Protein AF-A0A1G3BZ21-F1 (afdb_monomer_lite)

Sequence (140 aa):
MQRRIFNAAAVNIAAGLDPEKCTIFVQSHVPEHTELAWIFNTITPIGHLERMTQFKDKSKQHRENINAGLFTYPVLQTADILLYKGEVVPVGEDQVQHVELSREIARKFNMRYGEIFPEPQAILSEAPRIMGLDGKTKMS

Structure (mmCIF, N/CA/C/O backbone):
data_AF-A0A1G3BZ21-F1
#
_entry.id   AF-A0A1G3BZ21-F1
#
loop_
_atom_site.group_PDB
_atom_site.id
_atom_site.type_symbol
_atom_site.label_atom_id
_atom_site.label_alt_id
_atom_site.label_comp_id
_atom_site.label_asym_id
_atom_site.label_entity_id
_atom_site.label_seq_id
_atom_site.pdbx_PDB_ins_code
_atom_site.Cartn_x
_atom_site.Cartn_y
_atom_site.Cartn_z
_atom_site.occupancy
_atom_site.B_iso_or_equiv
_atom_site.auth_seq_id
_atom_site.auth_comp_id
_atom_site.auth_asym_id
_atom_site.auth_atom_id
_atom_site.pdbx_PDB_model_num
ATOM 1 N N . MET A 1 1 ? -1.415 14.252 -15.784 1.00 74.88 1 MET A N 1
ATOM 2 C CA . MET A 1 1 ? -1.498 12.967 -15.052 1.00 74.88 1 MET A CA 1
ATOM 3 C C . MET A 1 1 ? -1.426 11.765 -15.996 1.00 74.88 1 MET A C 1
ATOM 5 O O . MET A 1 1 ? -0.500 10.981 -15.861 1.00 74.88 1 MET A O 1
ATOM 9 N N . GLN A 1 2 ? -2.306 11.668 -17.003 1.00 90.69 2 GLN A N 1
ATOM 10 C CA . GLN A 1 2 ? -2.390 10.528 -17.941 1.00 90.69 2 GLN A CA 1
ATOM 11 C C . GLN A 1 2 ? -1.053 10.119 -18.587 1.00 90.69 2 GLN A C 1
ATOM 13 O O . GLN A 1 2 ? -0.695 8.947 -18.563 1.00 90.69 2 GLN A O 1
ATOM 18 N N . ARG A 1 3 ? -0.248 11.081 -19.063 1.00 96.25 3 ARG A N 1
ATOM 19 C CA . ARG A 1 3 ? 1.081 10.787 -19.634 1.00 96.25 3 ARG A CA 1
ATOM 20 C C . ARG A 1 3 ? 2.039 10.113 -18.642 1.00 96.25 3 ARG A C 1
ATOM 22 O O . ARG A 1 3 ? 2.825 9.270 -19.047 1.00 96.25 3 ARG A O 1
ATOM 29 N N . ARG A 1 4 ? 1.981 10.461 -17.350 1.00 97.50 4 ARG A N 1
ATOM 30 C CA . ARG A 1 4 ? 2.827 9.826 -16.321 1.00 97.50 4 ARG A CA 1
ATOM 31 C C . ARG A 1 4 ? 2.393 8.386 -16.051 1.00 97.50 4 ARG A C 1
ATOM 33 O O . ARG A 1 4 ? 3.259 7.539 -15.904 1.00 97.50 4 ARG A O 1
ATOM 40 N N . ILE A 1 5 ? 1.084 8.122 -16.047 1.00 97.56 5 ILE A N 1
ATOM 41 C CA . ILE A 1 5 ? 0.524 6.768 -15.903 1.00 97.56 5 ILE A CA 1
ATOM 42 C C . ILE A 1 5 ? 0.982 5.889 -17.073 1.00 97.56 5 ILE A C 1
ATOM 44 O O . ILE A 1 5 ? 1.554 4.827 -16.854 1.00 97.56 5 ILE A O 1
ATOM 48 N N . PHE A 1 6 ? 0.812 6.375 -18.307 1.00 97.12 6 PHE A N 1
ATOM 49 C CA . PHE A 1 6 ? 1.263 5.662 -19.503 1.00 97.12 6 PHE A CA 1
ATOM 50 C C . PHE A 1 6 ? 2.773 5.387 -19.475 1.00 97.12 6 PHE A C 1
ATOM 52 O O . PHE A 1 6 ? 3.200 4.256 -19.685 1.00 97.12 6 PHE A O 1
ATOM 59 N N . ASN A 1 7 ? 3.583 6.399 -19.148 1.00 97.88 7 ASN A N 1
ATOM 60 C CA . ASN A 1 7 ? 5.033 6.237 -19.056 1.00 97.88 7 ASN A CA 1
ATOM 61 C C . ASN A 1 7 ? 5.443 5.238 -17.966 1.00 97.88 7 ASN A C 1
ATOM 63 O O . ASN A 1 7 ? 6.373 4.472 -18.185 1.00 97.88 7 ASN A O 1
ATOM 67 N N . ALA A 1 8 ? 4.770 5.229 -16.810 1.00 97.69 8 ALA A N 1
ATOM 68 C CA . ALA A 1 8 ? 5.061 4.276 -15.743 1.00 97.69 8 ALA A CA 1
ATOM 69 C C . ALA A 1 8 ? 4.821 2.834 -16.208 1.00 97.69 8 ALA A C 1
ATOM 71 O O . ALA A 1 8 ? 5.685 1.984 -16.001 1.00 97.69 8 ALA A O 1
ATOM 72 N N . ALA A 1 9 ? 3.701 2.570 -16.890 1.00 97.19 9 ALA A N 1
ATOM 73 C CA . ALA A 1 9 ? 3.434 1.257 -17.471 1.00 97.19 9 ALA A CA 1
ATOM 74 C C . ALA A 1 9 ? 4.494 0.884 -18.522 1.00 97.19 9 ALA A C 1
ATOM 76 O O . ALA A 1 9 ? 5.109 -0.175 -18.425 1.00 97.19 9 ALA A O 1
ATOM 77 N N . ALA A 1 10 ? 4.773 1.783 -19.471 1.00 97.50 10 ALA A N 1
ATOM 78 C CA . ALA A 1 10 ? 5.738 1.540 -20.541 1.00 97.50 10 ALA A CA 1
ATOM 79 C C . ALA A 1 10 ? 7.153 1.248 -20.012 1.00 97.50 10 ALA A C 1
ATOM 81 O O . ALA A 1 10 ? 7.795 0.310 -20.475 1.00 97.50 10 ALA A O 1
ATOM 82 N N . VAL A 1 11 ? 7.633 2.015 -19.026 1.00 98.19 11 VAL A N 1
ATOM 83 C CA . VAL A 1 11 ? 8.972 1.831 -18.440 1.00 98.19 11 VAL A CA 1
ATOM 84 C C . VAL A 1 11 ? 9.068 0.525 -17.656 1.00 98.19 11 VAL A C 1
ATOM 86 O O . VAL A 1 11 ? 10.067 -0.173 -17.791 1.00 98.19 11 VAL A O 1
ATOM 89 N N . ASN A 1 12 ? 8.049 0.161 -16.871 1.00 98.00 12 ASN A N 1
ATOM 90 C CA . ASN A 1 12 ? 8.076 -1.098 -16.119 1.00 98.00 12 ASN A CA 1
ATOM 91 C C . ASN A 1 12 ? 8.014 -2.327 -17.041 1.00 98.00 12 ASN A C 1
ATOM 93 O O . ASN A 1 12 ? 8.728 -3.299 -16.805 1.00 98.00 12 ASN A O 1
ATOM 97 N N . ILE A 1 13 ? 7.223 -2.267 -18.118 1.00 97.62 13 ILE A N 1
ATOM 98 C CA . ILE A 1 13 ? 7.194 -3.326 -19.138 1.00 97.62 13 ILE A CA 1
ATOM 99 C C . ILE A 1 13 ? 8.550 -3.412 -19.848 1.00 97.62 13 ILE A C 1
ATOM 101 O O . ILE A 1 13 ? 9.119 -4.492 -19.970 1.00 97.62 13 ILE A O 1
ATOM 105 N N . ALA A 1 14 ? 9.125 -2.271 -20.244 1.00 98.19 14 ALA A N 1
ATOM 106 C CA . ALA A 1 14 ? 10.451 -2.227 -20.860 1.00 98.19 14 ALA A CA 1
ATOM 107 C C . ALA A 1 14 ? 11.567 -2.741 -19.927 1.00 98.19 14 ALA A C 1
ATOM 109 O O . ALA A 1 14 ? 12.547 -3.305 -20.407 1.00 98.19 14 ALA A O 1
ATOM 110 N N . ALA A 1 15 ? 11.417 -2.574 -18.609 1.00 97.81 15 ALA A N 1
ATOM 111 C CA . ALA A 1 15 ? 12.332 -3.105 -17.598 1.00 97.81 15 ALA A CA 1
ATOM 112 C C . ALA A 1 15 ? 12.169 -4.618 -17.348 1.00 97.81 15 ALA A C 1
ATOM 114 O O . ALA A 1 15 ? 12.984 -5.198 -16.633 1.00 97.81 15 ALA A O 1
ATOM 115 N N . GLY A 1 16 ? 11.152 -5.259 -17.939 1.00 97.62 16 GLY A N 1
ATOM 116 C CA . GLY A 1 16 ? 10.984 -6.712 -17.936 1.00 97.62 16 GLY A CA 1
ATOM 117 C C . GLY A 1 16 ? 9.711 -7.237 -17.273 1.00 97.62 16 GLY A C 1
ATOM 118 O O . GLY A 1 16 ? 9.572 -8.456 -17.170 1.00 97.62 16 GLY A O 1
ATOM 119 N N . LEU A 1 17 ? 8.779 -6.381 -16.829 1.00 97.56 17 LEU A N 1
ATOM 120 C CA . LEU A 1 17 ? 7.461 -6.874 -16.418 1.00 97.56 17 LEU A CA 1
ATOM 121 C C . LEU A 1 17 ? 6.680 -7.365 -17.642 1.00 97.56 17 LEU A C 1
ATOM 123 O O . LEU A 1 17 ? 6.394 -6.598 -18.559 1.00 97.56 17 LEU A O 1
ATOM 127 N N . ASP A 1 18 ? 6.325 -8.644 -17.626 1.00 97.75 18 ASP A N 1
ATOM 128 C CA . ASP A 1 18 ? 5.575 -9.319 -18.681 1.00 97.75 18 ASP A CA 1
ATOM 129 C C . ASP A 1 18 ? 4.078 -9.368 -18.309 1.00 97.75 18 ASP A C 1
ATOM 131 O O . ASP A 1 18 ? 3.729 -10.084 -17.364 1.00 97.75 18 ASP A O 1
ATOM 135 N N . PRO A 1 19 ? 3.187 -8.638 -19.015 1.00 96.31 19 PRO A N 1
ATOM 136 C CA . PRO A 1 19 ? 1.750 -8.623 -18.723 1.00 96.31 19 PRO A CA 1
ATOM 137 C C . PRO A 1 19 ? 1.059 -9.988 -18.853 1.00 96.31 19 PRO A C 1
ATOM 139 O O . PRO A 1 19 ? -0.024 -10.171 -18.306 1.00 96.31 19 PRO A O 1
ATOM 142 N N . GLU A 1 20 ? 1.678 -10.955 -19.538 1.00 97.38 20 GLU A N 1
ATOM 143 C CA . GLU A 1 20 ? 1.169 -12.330 -19.618 1.00 97.38 20 GLU A CA 1
ATOM 144 C C . GLU A 1 20 ? 1.516 -13.152 -18.362 1.00 97.38 20 GLU A C 1
ATOM 146 O O . GLU A 1 20 ? 0.963 -14.229 -18.138 1.00 97.38 20 GLU A O 1
ATOM 151 N N . LYS A 1 21 ? 2.433 -12.658 -17.518 1.00 97.69 21 LYS A N 1
ATOM 152 C CA . LYS A 1 21 ? 2.872 -13.309 -16.270 1.00 97.69 21 LYS A CA 1
ATOM 153 C C . LYS A 1 21 ? 2.458 -12.555 -15.016 1.00 97.69 21 LYS A C 1
ATOM 155 O O . LYS A 1 21 ? 2.412 -13.153 -13.943 1.00 97.69 21 LYS A O 1
ATOM 160 N N . CYS A 1 22 ? 2.198 -11.254 -15.117 1.00 97.06 22 CYS A N 1
ATOM 161 C CA . CYS A 1 22 ? 1.759 -10.436 -13.996 1.00 97.06 22 CYS A CA 1
ATOM 162 C C . CYS A 1 22 ? 0.618 -9.496 -14.384 1.00 97.06 22 CYS A C 1
ATOM 164 O O . CYS A 1 22 ? 0.460 -9.094 -15.531 1.00 97.06 22 CYS A O 1
ATOM 166 N N . THR A 1 23 ? -0.179 -9.106 -13.392 1.00 97.44 23 THR A N 1
ATOM 167 C CA . THR A 1 23 ? -1.260 -8.142 -13.590 1.00 97.44 23 THR A CA 1
ATOM 168 C C . THR A 1 23 ? -0.752 -6.730 -13.328 1.00 97.44 23 THR A C 1
ATOM 170 O O . THR A 1 23 ? -0.412 -6.382 -12.199 1.00 97.44 23 THR A O 1
ATOM 173 N N . ILE A 1 24 ? -0.737 -5.899 -14.369 1.00 97.00 24 ILE A N 1
ATOM 174 C CA . ILE A 1 24 ? -0.431 -4.469 -14.276 1.00 97.00 24 ILE A CA 1
ATOM 175 C C . ILE A 1 24 ? -1.719 -3.699 -14.548 1.00 97.00 24 ILE A C 1
ATOM 177 O O . ILE A 1 24 ? -2.331 -3.856 -15.602 1.00 97.00 24 ILE A O 1
ATOM 181 N N . PHE A 1 25 ? -2.135 -2.849 -13.613 1.00 97.69 25 PHE A N 1
ATOM 182 C CA . PHE A 1 25 ? -3.365 -2.071 -13.745 1.00 97.69 25 PHE A CA 1
ATOM 183 C C . PHE A 1 25 ? -3.218 -0.675 -13.131 1.00 97.69 25 PHE A C 1
ATOM 185 O O . PHE A 1 25 ? -2.268 -0.380 -12.405 1.00 97.69 25 PHE A O 1
ATOM 192 N N . VAL A 1 26 ? -4.165 0.207 -13.451 1.00 98.00 26 VAL A N 1
ATOM 193 C CA . VAL A 1 26 ? -4.240 1.563 -12.895 1.00 98.00 26 VAL A CA 1
ATOM 194 C C . VAL A 1 26 ? -5.214 1.546 -11.724 1.00 98.00 26 VAL A C 1
ATOM 196 O O . VAL A 1 26 ? -6.376 1.199 -11.912 1.00 98.00 26 VAL A O 1
ATOM 199 N N . GLN A 1 27 ? -4.758 1.963 -10.541 1.00 98.44 27 GLN A N 1
ATOM 200 C CA . GLN A 1 27 ? -5.546 1.958 -9.299 1.00 98.44 27 GLN A CA 1
ATOM 201 C C . GLN A 1 27 ? -6.946 2.566 -9.481 1.00 98.44 27 GLN A C 1
ATOM 203 O O . GLN A 1 27 ? -7.951 1.941 -9.173 1.00 98.44 27 GLN A O 1
ATOM 208 N N . SER A 1 28 ? -7.029 3.760 -10.076 1.00 98.06 28 SER A N 1
ATOM 209 C CA . SER A 1 28 ? -8.295 4.480 -10.256 1.00 98.06 28 SER A CA 1
ATOM 210 C C . SER A 1 28 ? -9.266 3.839 -11.254 1.00 98.06 28 SER A C 1
ATOM 212 O O . SER A 1 28 ? -10.363 4.357 -11.428 1.00 98.06 28 SER A O 1
ATOM 214 N N . HIS A 1 29 ? -8.872 2.774 -11.959 1.00 98.31 29 HIS A N 1
ATOM 215 C CA . HIS A 1 29 ? -9.788 2.004 -12.807 1.00 98.31 29 HIS A CA 1
ATOM 216 C C . HIS A 1 29 ? -10.575 0.950 -12.010 1.00 98.31 29 HIS A C 1
ATOM 218 O O . HIS A 1 29 ? -11.477 0.342 -12.575 1.00 98.31 29 HIS A O 1
ATOM 224 N N . VAL A 1 30 ? -10.249 0.742 -10.727 1.00 98.69 30 VAL A N 1
ATOM 225 C CA . VAL A 1 30 ? -10.886 -0.241 -9.841 1.00 98.69 30 VAL A CA 1
ATOM 226 C C . VAL A 1 30 ? -11.539 0.505 -8.665 1.00 98.69 30 VAL A C 1
ATOM 228 O O . VAL A 1 30 ? -10.866 0.803 -7.672 1.00 98.69 30 VAL A O 1
ATOM 231 N N . PRO A 1 31 ? -12.822 0.902 -8.773 1.00 98.62 31 PRO A N 1
ATOM 232 C CA . PRO A 1 31 ? -13.491 1.724 -7.759 1.00 98.62 31 PRO A CA 1
ATOM 233 C C . PRO A 1 31 ? -13.586 1.047 -6.384 1.00 98.62 31 PRO A C 1
ATOM 235 O O . PRO A 1 31 ? -13.597 1.740 -5.362 1.00 98.62 31 PRO A O 1
ATOM 238 N N . GLU A 1 32 ? -13.564 -0.285 -6.339 1.00 98.81 32 GLU A N 1
ATOM 239 C CA . GLU A 1 32 ? -13.628 -1.105 -5.129 1.00 98.81 32 GLU A CA 1
ATOM 240 C C . GLU A 1 32 ? -12.501 -0.777 -4.137 1.00 98.81 32 GLU A C 1
ATOM 242 O O . GLU A 1 32 ? -12.669 -0.953 -2.931 1.00 98.81 32 GLU A O 1
ATOM 247 N N . HIS A 1 33 ? -11.373 -0.228 -4.613 1.00 98.81 33 HIS A N 1
ATOM 248 C CA . HIS A 1 33 ? -10.282 0.269 -3.760 1.00 98.81 33 HIS A CA 1
ATOM 249 C C . HIS A 1 33 ? -10.803 1.335 -2.796 1.00 98.81 33 HIS A C 1
ATOM 251 O O . HIS A 1 33 ? -10.538 1.302 -1.595 1.00 98.81 33 HIS A O 1
ATOM 257 N N . THR A 1 34 ? -11.596 2.270 -3.318 1.00 98.56 34 THR A N 1
ATOM 258 C CA . THR A 1 34 ? -12.139 3.385 -2.537 1.00 98.56 34 THR A CA 1
ATOM 259 C C . THR A 1 34 ? -13.304 2.962 -1.647 1.00 98.56 34 THR A C 1
ATOM 261 O O . THR A 1 34 ? -13.412 3.449 -0.520 1.00 98.56 34 THR A O 1
ATOM 264 N N . GLU A 1 35 ? -14.127 2.013 -2.099 1.00 98.75 35 GLU A N 1
ATOM 265 C CA . GLU A 1 35 ? -15.213 1.447 -1.293 1.00 98.75 35 GLU A CA 1
ATOM 266 C C . GLU A 1 35 ? -14.664 0.672 -0.090 1.00 98.75 35 GLU A C 1
ATOM 268 O O . GLU A 1 35 ? -15.072 0.904 1.052 1.00 98.75 35 GLU A O 1
ATOM 273 N N . LEU A 1 36 ? -13.673 -0.194 -0.320 1.00 98.81 36 LEU A N 1
ATOM 274 C CA . LEU A 1 36 ? -13.031 -0.951 0.748 1.00 98.81 36 LEU A CA 1
ATOM 275 C C . LEU A 1 36 ? -12.243 -0.035 1.692 1.00 98.81 36 LEU A C 1
ATOM 277 O O . LEU A 1 36 ? -12.305 -0.215 2.908 1.00 98.81 36 LEU A O 1
ATOM 281 N N . ALA A 1 37 ? -11.569 0.995 1.170 1.00 98.81 37 ALA A N 1
ATOM 282 C CA . ALA A 1 37 ? -10.894 1.990 2.000 1.00 98.81 37 ALA A CA 1
ATOM 283 C C . ALA A 1 37 ? -11.873 2.726 2.926 1.00 98.81 37 ALA A C 1
ATOM 285 O O . ALA A 1 37 ? -11.555 2.963 4.094 1.00 98.81 37 ALA A O 1
ATOM 286 N N . TRP A 1 38 ? -13.079 3.059 2.452 1.00 98.62 38 TRP A N 1
ATOM 287 C CA . TRP A 1 38 ? -14.121 3.630 3.308 1.00 98.62 38 TRP A CA 1
ATOM 288 C C . TRP A 1 38 ? -14.495 2.678 4.448 1.00 98.62 38 TRP A C 1
ATOM 290 O O . TRP A 1 38 ? -14.492 3.086 5.610 1.00 98.62 38 TRP A O 1
ATOM 300 N N . ILE A 1 39 ? -14.729 1.398 4.148 1.00 98.62 39 ILE A N 1
ATOM 301 C CA . ILE A 1 39 ? -15.030 0.379 5.163 1.00 98.62 39 ILE A CA 1
ATOM 302 C C . ILE A 1 39 ? -13.882 0.265 6.176 1.00 98.62 39 ILE A C 1
ATOM 304 O O . ILE A 1 39 ? -14.119 0.293 7.386 1.00 98.62 39 ILE A O 1
ATOM 308 N N . PHE A 1 40 ? -12.633 0.200 5.714 1.00 98.75 40 PHE A N 1
ATOM 309 C CA . PHE A 1 40 ? -11.463 0.110 6.587 1.00 98.75 40 PHE A CA 1
ATOM 310 C C . PHE A 1 40 ? -11.252 1.352 7.454 1.00 98.75 40 PHE A C 1
ATOM 312 O O . PHE A 1 40 ? -10.857 1.217 8.616 1.00 98.75 40 PHE A O 1
ATOM 319 N N . ASN A 1 41 ? -11.595 2.546 6.967 1.00 98.50 41 ASN A N 1
ATOM 320 C CA . ASN A 1 41 ? -11.568 3.758 7.786 1.00 98.50 41 ASN A CA 1
ATOM 321 C C . ASN A 1 41 ? -12.483 3.628 9.017 1.00 98.50 41 ASN A C 1
ATOM 323 O O . ASN A 1 41 ? -12.108 4.072 10.099 1.00 98.50 41 ASN A O 1
ATOM 327 N N . THR A 1 42 ? -13.630 2.946 8.904 1.00 97.81 42 THR A N 1
ATOM 328 C CA . THR A 1 42 ? -14.564 2.768 10.038 1.00 97.81 42 THR A CA 1
ATOM 329 C C . THR A 1 42 ? -14.028 1.876 11.165 1.00 97.81 42 THR A C 1
ATOM 331 O O . THR A 1 42 ? -14.542 1.915 12.284 1.00 97.81 42 THR A O 1
ATOM 334 N N . ILE A 1 43 ? -12.993 1.071 10.900 1.00 97.06 43 ILE A N 1
ATOM 335 C CA . ILE A 1 43 ? -12.391 0.147 11.878 1.00 97.06 43 ILE A CA 1
ATOM 336 C C . ILE A 1 43 ? -10.951 0.512 12.255 1.00 97.06 43 ILE A C 1
ATOM 338 O O . ILE A 1 43 ? -10.348 -0.151 13.107 1.00 97.06 43 ILE A O 1
ATOM 342 N N . THR A 1 44 ? -10.406 1.573 11.660 1.00 97.94 44 THR A N 1
ATOM 343 C CA . THR A 1 44 ? -9.042 2.046 11.903 1.00 97.94 44 THR A CA 1
ATOM 344 C C . THR A 1 44 ? -9.060 3.185 12.924 1.00 97.94 44 THR A C 1
ATOM 346 O O . THR A 1 44 ? -9.567 4.265 12.629 1.00 97.94 44 THR A O 1
ATOM 349 N N . PRO A 1 45 ? -8.510 2.999 14.140 1.00 96.25 45 PRO A N 1
ATOM 350 C CA . PRO A 1 45 ? -8.483 4.068 15.130 1.00 96.25 45 PRO A CA 1
ATOM 351 C C . PRO A 1 45 ? -7.585 5.222 14.682 1.00 96.25 45 PRO A C 1
ATOM 353 O O . PRO A 1 45 ? -6.450 4.996 14.262 1.00 96.25 45 PRO A O 1
ATOM 356 N N . ILE A 1 46 ? -8.045 6.457 14.892 1.00 96.19 46 ILE A N 1
ATOM 357 C CA . ILE A 1 46 ? -7.305 7.693 14.577 1.00 96.19 46 ILE A CA 1
ATOM 358 C C . ILE A 1 46 ? -5.879 7.659 15.148 1.00 96.19 46 ILE A C 1
ATOM 360 O O . ILE A 1 46 ? -4.920 7.942 14.434 1.00 96.19 46 ILE A O 1
ATOM 364 N N . GLY A 1 47 ? -5.712 7.206 16.395 1.00 95.12 47 GLY A N 1
ATOM 365 C CA . GLY A 1 47 ? -4.398 7.137 17.039 1.00 95.12 47 GLY A CA 1
ATOM 366 C C . GLY A 1 47 ? -3.388 6.208 16.347 1.00 95.12 47 GLY A C 1
ATOM 367 O O . GLY A 1 47 ? -2.188 6.376 16.546 1.00 95.12 47 GLY A O 1
ATOM 368 N N . HIS A 1 48 ? -3.826 5.234 15.537 1.00 94.38 48 HIS A N 1
ATOM 369 C CA . HIS A 1 48 ? -2.908 4.420 14.726 1.00 94.38 48 HIS A CA 1
ATOM 370 C C . HIS A 1 48 ? -2.321 5.262 13.586 1.00 94.38 48 HIS A C 1
ATOM 372 O O . HIS A 1 48 ? -1.111 5.239 13.370 1.00 94.38 48 HIS A O 1
ATOM 378 N N . LEU A 1 49 ? -3.161 6.061 12.923 1.00 95.62 49 LEU A N 1
ATOM 379 C CA . LEU A 1 49 ? -2.768 6.943 11.824 1.00 95.62 49 LEU A CA 1
ATOM 380 C C . LEU A 1 49 ? -1.902 8.113 12.313 1.00 95.62 49 LE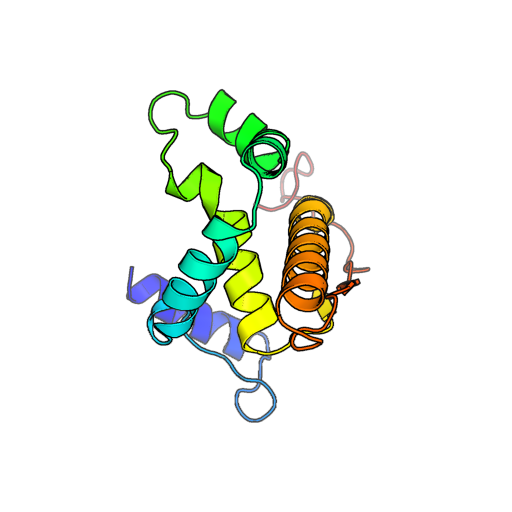U A C 1
ATOM 382 O O . LEU A 1 49 ? -0.872 8.411 11.716 1.00 95.62 49 LEU A O 1
ATOM 386 N N . GLU A 1 50 ? -2.233 8.713 13.460 1.00 93.94 50 GLU A N 1
ATOM 387 C CA . GLU A 1 50 ? -1.436 9.796 14.065 1.00 93.94 50 GLU A CA 1
ATOM 388 C C . GLU A 1 50 ? -0.008 9.368 14.427 1.00 93.94 50 GLU A C 1
ATOM 390 O O . GLU A 1 50 ? 0.905 10.196 14.479 1.00 93.94 50 GLU A O 1
ATOM 395 N N . ARG A 1 51 ? 0.204 8.074 14.697 1.00 93.19 51 ARG A N 1
ATOM 396 C CA . ARG A 1 51 ? 1.517 7.515 15.042 1.00 93.19 51 ARG A CA 1
ATOM 397 C C . ARG A 1 51 ? 2.368 7.147 13.825 1.00 93.19 51 ARG A C 1
ATOM 399 O O . ARG A 1 51 ? 3.545 6.847 14.023 1.00 93.19 51 ARG A O 1
ATOM 406 N N . MET A 1 52 ? 1.829 7.215 12.608 1.00 93.81 52 MET A N 1
ATOM 407 C CA . MET A 1 52 ? 2.574 6.906 11.386 1.00 93.81 52 MET A CA 1
ATOM 408 C C . MET A 1 52 ? 3.718 7.901 11.170 1.00 93.81 52 MET A C 1
ATOM 410 O O . MET A 1 52 ? 3.514 9.119 11.157 1.00 93.81 52 MET A O 1
ATOM 414 N N . THR A 1 53 ? 4.931 7.381 10.971 1.00 91.88 53 THR A N 1
ATOM 415 C CA . THR A 1 53 ? 6.150 8.188 10.804 1.00 91.88 53 THR A CA 1
ATOM 416 C C . THR A 1 53 ? 6.035 9.093 9.580 1.00 91.88 53 THR A C 1
ATOM 418 O O . THR A 1 53 ? 6.261 10.297 9.676 1.00 91.88 53 THR A O 1
ATOM 421 N N . GLN A 1 54 ? 5.543 8.553 8.458 1.00 89.06 54 GLN A N 1
ATOM 422 C CA . GLN A 1 54 ? 5.306 9.324 7.235 1.00 89.06 54 GLN A CA 1
ATOM 423 C C . GLN A 1 54 ? 4.338 10.491 7.430 1.00 89.06 54 GLN A C 1
ATOM 425 O O . GLN A 1 54 ? 4.587 11.577 6.907 1.00 89.06 54 GLN A O 1
ATOM 430 N N . PHE A 1 55 ? 3.248 10.286 8.177 1.00 92.38 55 PHE A N 1
ATOM 431 C CA . PHE A 1 55 ? 2.300 11.361 8.457 1.00 92.38 55 PHE A CA 1
ATOM 432 C C . PHE A 1 55 ? 2.971 12.460 9.284 1.00 92.38 55 PHE A C 1
ATOM 434 O O . PHE A 1 55 ? 2.886 13.633 8.923 1.00 92.38 55 PHE A O 1
ATOM 441 N N . LYS A 1 56 ? 3.700 12.092 10.345 1.00 91.56 56 LYS A N 1
ATOM 442 C CA . LYS A 1 56 ? 4.422 13.045 11.200 1.00 91.56 56 LYS A CA 1
ATOM 443 C C . LYS A 1 56 ? 5.475 13.841 10.431 1.00 91.56 56 LYS A C 1
ATOM 445 O O . LYS A 1 56 ? 5.542 15.060 10.588 1.00 91.56 56 LYS A O 1
ATOM 450 N N . ASP A 1 57 ? 6.276 13.178 9.606 1.00 90.88 57 ASP A N 1
ATOM 451 C CA . ASP A 1 57 ? 7.376 13.819 8.887 1.00 90.88 57 ASP A CA 1
ATOM 452 C C . ASP A 1 57 ? 6.862 14.737 7.777 1.00 90.88 57 ASP A C 1
ATOM 454 O O . ASP A 1 57 ? 7.245 15.909 7.719 1.00 90.88 57 ASP A O 1
ATOM 458 N N . LYS A 1 58 ? 5.911 14.262 6.961 1.00 88.38 58 LYS A N 1
ATOM 459 C CA . LYS A 1 58 ? 5.296 15.084 5.907 1.00 88.38 58 LYS A CA 1
ATOM 460 C C . LYS A 1 58 ? 4.494 16.248 6.483 1.00 88.38 58 LYS A C 1
ATOM 462 O O . LYS A 1 58 ? 4.553 17.342 5.932 1.00 88.38 58 LYS A O 1
ATOM 467 N N . SER A 1 59 ? 3.822 16.062 7.620 1.00 88.56 59 SER A N 1
ATOM 468 C CA . SER A 1 59 ? 3.095 17.148 8.293 1.00 88.56 59 SER A CA 1
ATOM 469 C C . SER A 1 59 ? 4.023 18.241 8.821 1.00 88.56 59 SER A C 1
ATOM 471 O O . SER A 1 59 ? 3.687 19.422 8.772 1.00 88.56 59 SER A O 1
ATOM 473 N N . LYS A 1 60 ? 5.221 17.878 9.298 1.00 89.69 60 LYS A N 1
ATOM 474 C CA . LYS A 1 60 ? 6.231 18.862 9.713 1.00 89.69 60 LYS A CA 1
ATOM 475 C C . LYS A 1 60 ? 6.798 19.638 8.525 1.00 89.69 60 LYS A C 1
ATOM 477 O O . LYS A 1 60 ? 7.022 20.837 8.665 1.00 89.69 60 LYS A O 1
ATOM 482 N N . GLN A 1 61 ? 7.023 18.965 7.395 1.00 86.75 61 GLN A N 1
ATOM 483 C CA . GLN A 1 61 ? 7.580 19.564 6.177 1.00 86.75 61 GLN A CA 1
ATOM 484 C C . GLN A 1 61 ? 6.560 20.422 5.412 1.00 86.75 61 GLN A C 1
ATOM 486 O O . GLN A 1 61 ? 6.934 21.426 4.812 1.00 86.75 61 GLN A O 1
ATOM 491 N N . HIS A 1 62 ? 5.274 20.064 5.459 1.00 84.00 62 HIS A N 1
ATOM 492 C CA . HIS A 1 62 ? 4.213 20.681 4.658 1.00 84.00 62 HIS A CA 1
ATOM 493 C C . HIS A 1 62 ? 3.024 21.129 5.516 1.00 84.00 62 HIS A C 1
ATOM 495 O O . HIS A 1 62 ? 1.885 20.733 5.268 1.00 84.00 62 HIS A O 1
ATOM 501 N N . ARG A 1 63 ? 3.278 21.976 6.523 1.00 79.62 63 ARG A N 1
ATOM 502 C CA . ARG A 1 63 ? 2.252 22.417 7.492 1.00 79.62 63 ARG A CA 1
ATOM 503 C C . ARG A 1 63 ? 1.000 23.026 6.854 1.00 79.62 63 ARG A C 1
ATOM 505 O O . ARG A 1 63 ? -0.089 22.840 7.380 1.00 79.62 63 ARG A O 1
ATOM 512 N N . GLU A 1 64 ? 1.149 23.726 5.733 1.00 82.50 64 GLU A N 1
ATOM 513 C CA . GLU A 1 64 ? 0.040 24.392 5.035 1.00 82.50 64 GLU A CA 1
ATOM 514 C C . GLU A 1 64 ? -0.828 23.433 4.199 1.00 82.50 64 GLU A C 1
ATOM 516 O O . GLU A 1 64 ? -1.909 23.814 3.763 1.00 82.50 64 GLU A O 1
ATOM 521 N N . ASN A 1 65 ? -0.389 22.186 3.980 1.00 82.50 65 ASN A N 1
ATOM 522 C CA . ASN A 1 65 ? -1.081 21.207 3.132 1.00 82.50 65 ASN A CA 1
ATOM 523 C C . ASN A 1 65 ? -1.224 19.833 3.813 1.00 82.50 65 ASN A C 1
ATOM 525 O O . ASN A 1 65 ? 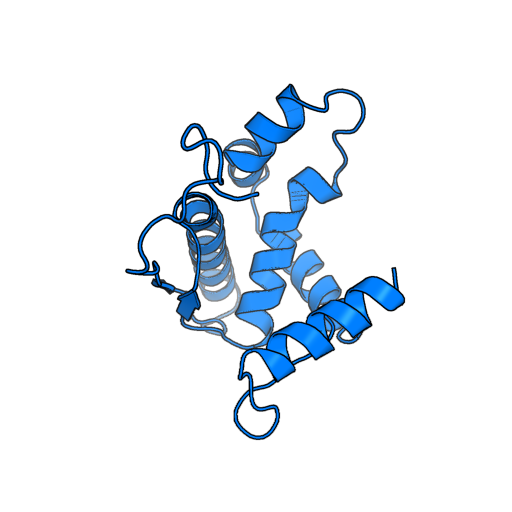-1.057 18.780 3.191 1.00 82.50 65 ASN A O 1
ATOM 529 N N . ILE A 1 66 ? -1.534 19.836 5.110 1.00 90.38 66 ILE A N 1
ATOM 530 C CA . ILE A 1 66 ? -1.920 18.623 5.835 1.00 90.38 66 ILE A CA 1
ATOM 531 C C . ILE A 1 66 ? -3.390 18.342 5.518 1.00 90.38 66 ILE A C 1
ATOM 533 O O . ILE A 1 66 ? -4.292 18.900 6.138 1.00 90.38 66 ILE A O 1
ATOM 537 N N . ASN A 1 67 ? -3.636 17.496 4.521 1.00 92.31 67 ASN A N 1
ATOM 538 C CA . ASN A 1 67 ? -4.987 17.109 4.117 1.00 92.31 67 ASN A CA 1
ATOM 539 C C . ASN A 1 67 ? -5.357 15.699 4.610 1.00 92.31 67 ASN A C 1
ATOM 541 O O . ASN A 1 67 ? -4.497 14.883 4.944 1.00 92.31 67 ASN A O 1
ATOM 545 N N . ALA A 1 68 ? -6.659 15.400 4.623 1.00 94.88 68 ALA A N 1
ATOM 546 C CA . ALA A 1 68 ? -7.180 14.105 5.062 1.00 94.88 68 ALA A CA 1
ATOM 547 C C . ALA A 1 68 ? -6.640 12.929 4.229 1.00 94.88 68 ALA A C 1
ATOM 549 O O . ALA A 1 68 ? -6.471 11.836 4.762 1.00 94.88 68 ALA A O 1
ATOM 550 N N . GLY A 1 69 ? -6.308 13.149 2.952 1.00 95.31 69 GLY A N 1
ATOM 551 C CA . GLY A 1 69 ? -5.681 12.135 2.104 1.00 95.31 69 GLY A CA 1
ATOM 552 C C . GLY A 1 69 ? -4.308 11.723 2.631 1.00 95.31 69 GLY A C 1
ATOM 553 O O . GLY A 1 69 ? -4.044 10.539 2.785 1.00 95.31 69 GLY A O 1
ATOM 554 N N . LEU A 1 70 ? -3.460 12.679 3.020 1.00 94.88 70 LEU A N 1
ATOM 555 C CA . LEU A 1 70 ? -2.169 12.386 3.655 1.00 94.88 70 LEU A CA 1
ATOM 556 C C . LEU A 1 70 ? -2.320 11.622 4.984 1.00 94.88 70 LEU A C 1
ATOM 558 O O . LEU A 1 70 ? -1.437 10.856 5.360 1.00 94.88 70 LEU A O 1
ATOM 562 N N . PHE A 1 71 ? -3.424 11.829 5.697 1.00 96.00 71 PHE A N 1
ATOM 563 C CA . PHE A 1 71 ? -3.702 11.127 6.947 1.00 96.00 71 PHE A CA 1
ATOM 564 C C . PHE A 1 71 ? -4.233 9.702 6.725 1.00 96.00 71 PHE A C 1
ATOM 566 O O . PHE A 1 71 ? -3.884 8.786 7.465 1.00 96.00 71 PHE A O 1
ATOM 573 N N . THR A 1 72 ? -5.059 9.506 5.695 1.00 97.44 72 THR A N 1
ATOM 574 C CA . THR A 1 72 ? -5.810 8.261 5.460 1.00 97.44 72 THR A CA 1
ATOM 575 C C . THR A 1 72 ? -5.242 7.386 4.345 1.00 97.44 72 THR A C 1
ATOM 577 O O . THR A 1 72 ? -5.667 6.240 4.217 1.00 97.44 72 THR A O 1
ATOM 5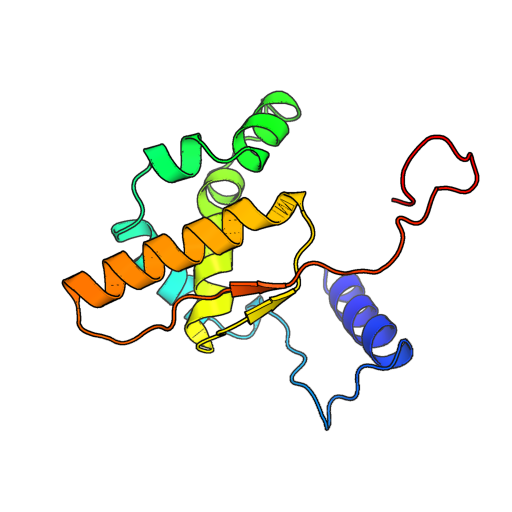80 N N . TYR A 1 73 ? -4.247 7.847 3.575 1.00 97.50 73 TYR A N 1
ATOM 581 C CA . TYR A 1 73 ? -3.650 7.034 2.507 1.00 97.50 73 TYR A CA 1
ATOM 582 C C . TYR A 1 73 ? -3.120 5.669 2.973 1.00 97.50 73 TYR A C 1
ATOM 584 O O . TYR A 1 73 ? -3.211 4.745 2.170 1.00 97.50 73 TYR A O 1
ATOM 592 N N . PRO A 1 74 ? -2.634 5.464 4.219 1.00 98.12 74 PRO A N 1
ATOM 593 C CA . PRO A 1 74 ? -2.242 4.126 4.650 1.00 98.12 74 PRO A CA 1
ATOM 594 C C . PRO A 1 74 ? -3.418 3.144 4.668 1.00 98.12 74 PRO A C 1
ATOM 596 O O . PRO A 1 74 ? -3.239 1.965 4.396 1.00 98.12 74 PRO A O 1
ATOM 599 N N . VAL A 1 75 ? -4.635 3.631 4.936 1.00 98.62 75 VAL A N 1
ATOM 600 C CA . VAL A 1 75 ? -5.862 2.822 4.890 1.00 98.62 75 VAL A CA 1
ATOM 601 C C . VAL A 1 75 ? -6.241 2.490 3.448 1.00 98.62 75 VAL A C 1
ATOM 603 O O . VAL A 1 75 ? -6.658 1.368 3.171 1.00 98.62 75 VAL A O 1
ATOM 606 N N . LEU A 1 76 ? -6.049 3.435 2.521 1.00 98.81 76 LEU A N 1
ATOM 607 C CA . LEU A 1 76 ? -6.204 3.167 1.089 1.00 98.81 76 LEU A CA 1
ATOM 608 C C . LEU A 1 76 ? -5.186 2.121 0.613 1.00 98.81 76 LEU A C 1
ATOM 610 O O . LEU A 1 76 ? -5.583 1.163 -0.032 1.00 98.81 76 LEU A O 1
ATOM 614 N N . GLN A 1 77 ? -3.918 2.220 1.025 1.00 98.62 77 GLN A N 1
ATOM 615 C CA . GLN A 1 77 ? -2.907 1.195 0.731 1.00 98.62 77 GLN A CA 1
ATOM 616 C C . GLN A 1 77 ? -3.303 -0.183 1.275 1.00 98.62 77 GLN A C 1
ATOM 618 O O . GLN A 1 77 ? -3.113 -1.194 0.604 1.00 98.62 77 GLN A O 1
ATOM 623 N N . THR A 1 78 ? -3.884 -0.244 2.476 1.00 98.75 78 THR A N 1
ATOM 624 C CA . THR A 1 78 ? -4.423 -1.498 3.011 1.00 98.75 78 THR A CA 1
ATOM 625 C C . THR A 1 78 ? -5.553 -2.053 2.142 1.00 98.75 78 THR A C 1
ATOM 627 O O . THR A 1 78 ? -5.591 -3.260 1.906 1.00 98.75 78 THR A O 1
ATOM 630 N N . ALA A 1 79 ? -6.456 -1.203 1.644 1.00 98.81 79 ALA A N 1
ATOM 631 C CA . ALA A 1 79 ? -7.493 -1.619 0.699 1.00 98.81 79 ALA A CA 1
ATOM 632 C C . ALA A 1 79 ? -6.889 -2.150 -0.610 1.00 98.81 79 ALA A C 1
ATOM 634 O O . ALA A 1 79 ? -7.291 -3.220 -1.061 1.00 98.81 79 ALA A O 1
ATOM 635 N N . ASP A 1 80 ? -5.871 -1.474 -1.150 1.00 98.75 80 ASP A N 1
ATOM 636 C CA . ASP A 1 80 ? -5.162 -1.893 -2.365 1.00 98.75 80 ASP A CA 1
ATOM 637 C C . ASP A 1 80 ? -4.536 -3.293 -2.216 1.00 98.75 80 ASP A C 1
ATOM 639 O O . ASP A 1 80 ? -4.528 -4.073 -3.166 1.00 98.75 80 ASP A O 1
ATOM 643 N N . ILE A 1 81 ? -4.022 -3.626 -1.025 1.00 98.75 81 ILE A N 1
ATOM 644 C CA . ILE A 1 81 ? -3.430 -4.940 -0.728 1.00 98.75 81 ILE A CA 1
ATOM 645 C C . ILE A 1 81 ? -4.518 -6.006 -0.537 1.00 98.75 81 ILE A C 1
ATOM 647 O O . ILE A 1 81 ? -4.469 -7.084 -1.137 1.00 98.75 81 ILE A O 1
ATOM 651 N N . LEU A 1 82 ? -5.495 -5.732 0.332 1.00 98.75 82 LEU A N 1
ATOM 652 C CA . LEU A 1 82 ? -6.430 -6.750 0.813 1.00 98.75 82 LEU A CA 1
ATOM 653 C C . LEU A 1 82 ? -7.578 -7.030 -0.154 1.00 98.75 82 LEU A C 1
ATOM 655 O O . LEU A 1 82 ? -8.113 -8.138 -0.122 1.00 98.75 82 LEU A O 1
ATOM 659 N N . LEU A 1 83 ? -7.916 -6.096 -1.050 1.00 98.75 83 LEU A N 1
ATOM 660 C CA . LEU A 1 83 ? -8.922 -6.344 -2.085 1.00 98.75 83 LEU A CA 1
ATOM 661 C C . LEU A 1 83 ? -8.550 -7.552 -2.958 1.00 98.75 83 LEU A C 1
ATOM 663 O O . LEU A 1 83 ? -9.415 -8.341 -3.327 1.00 98.75 83 LEU A O 1
ATOM 667 N N . TYR A 1 84 ? -7.256 -7.734 -3.224 1.00 98.56 84 TYR A N 1
ATOM 668 C CA . TYR A 1 84 ? -6.728 -8.866 -3.990 1.00 98.56 84 TYR A CA 1
ATOM 669 C C . TYR A 1 84 ? -6.196 -9.998 -3.112 1.00 98.56 84 TYR A C 1
ATOM 671 O O . TYR A 1 84 ? -5.530 -10.898 -3.617 1.00 98.56 84 TYR A O 1
ATOM 679 N N . LYS A 1 85 ? -6.465 -9.955 -1.801 1.00 98.38 85 LYS A N 1
ATOM 680 C CA . LYS A 1 85 ? -5.943 -10.916 -0.820 1.00 98.38 85 LYS A CA 1
ATOM 681 C C . LYS A 1 85 ? -4.420 -11.085 -0.915 1.00 98.38 85 LYS A C 1
ATOM 683 O O . LYS A 1 85 ? -3.914 -12.201 -0.860 1.00 98.38 85 LYS A O 1
ATOM 688 N N . GLY A 1 86 ? -3.685 -9.981 -1.062 1.00 97.56 86 GLY A N 1
ATOM 689 C CA . GLY A 1 86 ? -2.227 -10.019 -1.102 1.00 97.56 86 GLY A CA 1
ATOM 690 C C . GLY A 1 86 ? -1.650 -10.567 0.204 1.00 97.56 86 GLY A C 1
ATOM 691 O O . GLY A 1 86 ? -1.822 -9.965 1.259 1.00 97.56 86 GLY A O 1
ATOM 692 N N . GLU A 1 87 ? -0.956 -11.701 0.135 1.00 97.81 87 GLU A N 1
ATOM 693 C CA . GLU A 1 87 ? -0.286 -12.315 1.292 1.00 97.81 87 GLU A CA 1
ATOM 694 C C . GLU A 1 87 ? 1.104 -11.733 1.534 1.00 97.81 87 GLU A C 1
ATOM 696 O O . GLU A 1 87 ? 1.644 -11.832 2.634 1.00 97.81 87 GLU A O 1
ATOM 701 N N . VAL A 1 88 ? 1.699 -11.129 0.506 1.00 97.50 88 VAL A N 1
ATOM 702 C CA . VAL A 1 88 ? 3.077 -10.660 0.539 1.00 97.50 88 VAL A CA 1
ATOM 703 C C . VAL A 1 88 ? 3.220 -9.358 -0.241 1.00 97.50 88 VAL A C 1
ATOM 705 O O . VAL A 1 88 ? 2.688 -9.229 -1.343 1.00 97.50 88 VAL A O 1
ATOM 708 N N . VAL A 1 89 ? 3.945 -8.391 0.325 1.00 97.69 89 VAL A N 1
ATOM 709 C CA . VAL A 1 89 ? 4.100 -7.043 -0.233 1.00 97.69 89 VAL A CA 1
ATOM 710 C C . VAL A 1 89 ? 5.582 -6.650 -0.245 1.00 97.69 89 VAL A C 1
ATOM 712 O O . VAL A 1 89 ? 6.165 -6.434 0.821 1.00 97.69 89 VAL A O 1
ATOM 715 N N . PRO A 1 90 ? 6.213 -6.537 -1.428 1.00 95.94 90 PRO A N 1
ATOM 716 C CA . PRO A 1 90 ? 7.567 -6.009 -1.551 1.00 95.94 90 PRO A CA 1
ATOM 717 C C . PRO A 1 90 ? 7.596 -4.526 -1.177 1.00 95.94 90 PRO A C 1
ATOM 719 O O . PRO A 1 90 ? 6.894 -3.715 -1.783 1.00 95.94 90 PRO A O 1
ATOM 722 N N . VAL A 1 91 ? 8.405 -4.159 -0.186 1.00 94.81 91 VAL A N 1
ATOM 723 C CA . VAL A 1 91 ? 8.460 -2.792 0.342 1.00 94.81 91 VAL A CA 1
ATOM 724 C C . VAL A 1 91 ? 9.877 -2.374 0.735 1.00 94.81 91 VAL A C 1
ATOM 726 O O . VAL A 1 91 ? 10.738 -3.201 1.026 1.00 94.81 91 VAL A O 1
ATOM 729 N N . GLY A 1 92 ? 10.122 -1.062 0.754 1.00 91.25 92 GLY A N 1
ATOM 730 C CA . GLY A 1 92 ? 11.304 -0.493 1.404 1.00 91.25 92 GLY A CA 1
ATOM 731 C C . GLY A 1 92 ? 11.170 -0.496 2.930 1.00 91.25 92 GLY A C 1
ATOM 732 O O . GLY A 1 92 ? 10.062 -0.559 3.464 1.00 91.25 92 GLY A O 1
ATOM 733 N N . GLU A 1 93 ? 12.294 -0.371 3.640 1.00 88.38 93 GLU A N 1
ATOM 734 C CA . GLU A 1 93 ? 12.326 -0.324 5.113 1.00 88.38 93 GLU A CA 1
ATOM 735 C C . GLU A 1 93 ? 11.410 0.769 5.695 1.00 88.38 93 GLU A C 1
ATOM 737 O O . GLU A 1 93 ? 10.763 0.574 6.721 1.00 88.38 93 GLU A O 1
ATOM 742 N N . ASP A 1 94 ? 11.290 1.907 5.006 1.00 87.69 94 ASP A N 1
ATOM 743 C CA . ASP A 1 94 ? 10.459 3.044 5.411 1.00 87.69 94 ASP A CA 1
ATOM 744 C C . ASP A 1 94 ? 8.947 2.801 5.255 1.00 87.69 94 ASP A C 1
ATOM 746 O O . ASP A 1 94 ? 8.141 3.599 5.735 1.00 87.69 94 ASP A O 1
ATOM 750 N N . GLN A 1 95 ? 8.555 1.713 4.588 1.00 92.00 95 GLN A N 1
ATOM 751 C CA . GLN A 1 95 ? 7.164 1.358 4.298 1.00 92.00 95 GLN A CA 1
ATOM 752 C C . GLN A 1 95 ? 6.657 0.164 5.118 1.00 92.00 95 GLN A C 1
ATOM 754 O O . GLN A 1 95 ? 5.461 -0.124 5.086 1.00 92.00 95 GLN A O 1
ATOM 759 N N . VAL A 1 96 ? 7.520 -0.502 5.896 1.00 95.62 96 VAL A N 1
ATOM 760 C CA . VAL A 1 96 ? 7.143 -1.662 6.730 1.00 95.62 96 VAL A CA 1
ATOM 761 C C . VAL A 1 96 ? 5.982 -1.323 7.669 1.00 95.62 96 VAL A C 1
ATOM 763 O O . VAL A 1 96 ? 5.058 -2.116 7.826 1.00 95.62 96 VAL A O 1
ATOM 766 N N . GLN A 1 97 ? 5.964 -0.106 8.223 1.00 96.31 97 GLN A N 1
ATOM 767 C CA . GLN A 1 97 ? 4.896 0.354 9.116 1.00 96.31 97 GLN A CA 1
ATOM 768 C C . GLN A 1 97 ? 3.498 0.322 8.459 1.00 96.31 97 GLN A C 1
ATOM 770 O O . GLN A 1 97 ? 2.505 0.080 9.144 1.00 96.31 97 GLN A O 1
ATOM 775 N N . HIS A 1 98 ? 3.401 0.533 7.141 1.00 97.38 98 HIS A N 1
ATOM 776 C CA . HIS A 1 98 ? 2.126 0.473 6.417 1.00 97.38 98 HIS A CA 1
ATOM 777 C C . HIS A 1 98 ? 1.652 -0.969 6.190 1.00 97.38 98 HIS A C 1
ATOM 779 O O . HIS A 1 98 ? 0.452 -1.247 6.258 1.00 97.38 98 HIS A O 1
ATOM 785 N N . VAL A 1 99 ? 2.580 -1.908 5.976 1.00 97.94 99 VAL A N 1
ATOM 786 C CA . VAL A 1 99 ? 2.246 -3.340 5.899 1.00 97.94 99 VAL A CA 1
ATOM 787 C C . VAL A 1 99 ? 1.771 -3.835 7.265 1.00 97.94 99 VAL A C 1
ATOM 789 O O . VAL A 1 99 ? 0.744 -4.501 7.353 1.00 97.94 99 VAL A O 1
ATOM 792 N N . GLU A 1 100 ? 2.424 -3.405 8.347 1.00 97.62 100 GLU A N 1
ATOM 793 C CA . GLU A 1 100 ? 1.991 -3.699 9.717 1.00 97.62 100 GLU A CA 1
ATOM 794 C C . GLU A 1 100 ? 0.578 -3.180 10.020 1.00 97.62 100 GLU A C 1
ATOM 796 O O . GLU A 1 100 ? -0.250 -3.924 10.553 1.00 97.62 100 GLU A O 1
ATOM 801 N N . LEU A 1 101 ? 0.259 -1.945 9.611 1.00 98.12 101 LEU A N 1
ATOM 802 C CA . LEU A 1 101 ? -1.106 -1.417 9.695 1.00 98.12 101 LEU A CA 1
ATOM 803 C C . LEU A 1 101 ? -2.095 -2.294 8.914 1.00 98.12 101 LEU A C 1
ATOM 805 O O . LEU A 1 101 ? -3.189 -2.575 9.403 1.00 98.12 101 LEU A O 1
ATOM 809 N N . SER A 1 102 ? -1.700 -2.761 7.729 1.00 98.50 102 SER A N 1
ATOM 810 C CA . SER A 1 102 ? -2.543 -3.619 6.895 1.00 98.50 102 SER A CA 1
ATOM 811 C C . SER A 1 102 ? -2.863 -4.948 7.588 1.00 98.50 102 SER A C 1
ATOM 813 O O . SER A 1 102 ? -4.023 -5.362 7.597 1.00 98.50 102 SER A O 1
ATOM 815 N N . ARG A 1 103 ? -1.885 -5.568 8.266 1.00 98.25 103 ARG A N 1
ATOM 816 C CA . ARG A 1 103 ? -2.114 -6.765 9.101 1.00 98.25 103 ARG A CA 1
ATOM 817 C C . ARG A 1 103 ? -3.056 -6.482 10.268 1.00 98.25 103 ARG A C 1
ATOM 819 O O . ARG A 1 103 ? -3.936 -7.286 10.564 1.00 98.25 103 ARG A O 1
ATOM 826 N N . GLU A 1 104 ? -2.894 -5.347 10.947 1.00 98.12 104 GLU A N 1
ATOM 827 C CA . GLU A 1 104 ? -3.780 -4.964 12.052 1.00 98.12 104 GLU A CA 1
ATOM 828 C C . GLU A 1 104 ? -5.232 -4.772 11.604 1.00 98.12 104 GLU A C 1
ATOM 830 O O . GLU A 1 104 ? -6.151 -5.218 12.297 1.00 98.12 104 GLU A O 1
ATOM 835 N N . ILE A 1 105 ? -5.444 -4.112 10.464 1.00 98.56 105 ILE A N 1
ATOM 836 C CA . ILE A 1 105 ? -6.775 -3.901 9.888 1.00 98.56 105 ILE A CA 1
ATOM 837 C C . ILE A 1 105 ? -7.379 -5.242 9.455 1.00 98.56 105 ILE A C 1
ATOM 839 O O . ILE A 1 105 ? -8.526 -5.507 9.815 1.00 98.56 105 ILE A O 1
ATOM 843 N N . ALA A 1 106 ? -6.609 -6.112 8.787 1.00 98.69 106 ALA A N 1
ATOM 844 C CA . ALA A 1 106 ? -7.046 -7.461 8.420 1.00 98.69 106 ALA A CA 1
ATOM 845 C C . ALA A 1 106 ? -7.517 -8.256 9.649 1.00 98.69 106 ALA A C 1
ATOM 847 O O . ALA A 1 106 ? -8.647 -8.744 9.674 1.00 98.69 106 ALA A O 1
ATOM 848 N N . ARG A 1 107 ? -6.708 -8.301 10.722 1.00 98.50 107 ARG A N 1
ATOM 849 C CA . ARG A 1 107 ? -7.077 -8.966 11.985 1.00 98.50 107 ARG A CA 1
ATOM 850 C C . ARG A 1 107 ? -8.359 -8.407 12.586 1.00 98.50 107 ARG A C 1
ATOM 852 O O . ARG A 1 107 ? -9.252 -9.169 12.948 1.00 98.50 107 ARG A O 1
ATOM 859 N N . LYS A 1 108 ? -8.473 -7.079 12.688 1.00 98.12 108 LYS A N 1
ATOM 860 C CA . LYS A 1 108 ? -9.666 -6.421 13.249 1.00 98.12 108 LYS A CA 1
ATOM 861 C C . LYS A 1 108 ? -10.918 -6.712 12.432 1.00 98.12 108 LYS A C 1
ATOM 863 O O . LYS A 1 108 ? -11.976 -6.938 13.017 1.00 98.12 108 LYS A O 1
ATOM 868 N N . PHE A 1 109 ? -10.799 -6.694 11.106 1.00 98.62 109 PHE A N 1
ATOM 869 C CA . PHE A 1 109 ? -11.896 -7.025 10.210 1.00 98.62 109 PHE A CA 1
ATOM 870 C C . PHE A 1 109 ? -12.320 -8.481 10.408 1.00 98.62 109 PHE A C 1
ATOM 872 O O . PHE A 1 109 ? -13.489 -8.739 10.689 1.00 98.62 109 PHE A O 1
ATOM 879 N N . ASN A 1 110 ? -11.361 -9.410 10.372 1.00 98.44 110 ASN A N 1
ATOM 880 C CA . ASN A 1 110 ? -11.629 -10.836 10.509 1.00 98.44 110 ASN A CA 1
ATOM 881 C C . ASN A 1 110 ? -12.264 -11.194 11.856 1.00 98.44 110 ASN A C 1
ATOM 883 O O . ASN A 1 110 ? -13.230 -11.948 11.916 1.00 98.44 110 ASN A O 1
ATOM 887 N N . MET A 1 111 ? -11.768 -10.604 12.946 1.00 98.06 111 MET A N 1
ATOM 888 C CA . MET A 1 111 ? -12.342 -10.789 14.280 1.00 98.06 111 MET A CA 1
ATOM 889 C C . MET A 1 111 ? -13.800 -10.329 14.371 1.00 98.06 111 MET A C 1
ATOM 891 O O . MET A 1 111 ? -14.567 -10.876 15.159 1.00 98.06 111 MET A O 1
ATOM 895 N N . ARG A 1 112 ? -14.176 -9.285 13.623 1.00 97.75 112 ARG A N 1
ATOM 896 C CA . ARG A 1 112 ? -15.511 -8.686 13.701 1.00 97.75 112 ARG A CA 1
ATOM 897 C C . ARG A 1 112 ? -16.509 -9.334 12.746 1.00 97.75 112 ARG A C 1
ATOM 899 O O . ARG A 1 112 ? -17.680 -9.436 13.098 1.00 97.75 112 ARG A O 1
ATOM 906 N N . TYR A 1 113 ? -16.062 -9.728 11.557 1.00 97.69 113 TYR A N 1
ATOM 907 C CA . TYR A 1 113 ? -16.941 -10.129 10.455 1.00 97.69 113 TYR A CA 1
ATOM 908 C C . TYR A 1 113 ? -16.696 -11.558 9.945 1.00 97.69 113 TYR A C 1
ATOM 910 O O . TYR A 1 113 ? -17.407 -12.006 9.051 1.00 97.69 113 TYR A O 1
ATOM 918 N N . GLY A 1 114 ? -15.737 -12.284 10.525 1.00 97.94 114 GLY A N 1
ATOM 919 C CA . GLY A 1 114 ? -15.323 -13.617 10.085 1.00 97.94 114 GLY A CA 1
ATOM 920 C C . GLY A 1 114 ? -14.057 -13.586 9.229 1.00 97.94 114 GLY A C 1
ATOM 921 O O . GLY A 1 114 ? -13.675 -12.552 8.688 1.00 97.94 114 GLY A O 1
ATOM 922 N N . GLU A 1 115 ? -13.382 -14.727 9.126 1.00 97.56 115 GLU A N 1
ATOM 923 C CA . GLU A 1 115 ? -12.086 -14.858 8.454 1.00 97.56 115 GLU A CA 1
ATOM 924 C C . GLU A 1 115 ? -12.208 -14.641 6.933 1.00 97.56 115 GLU A C 1
ATOM 926 O O . GLU A 1 115 ? -12.701 -15.500 6.203 1.00 97.56 115 GLU A O 1
ATOM 931 N N . ILE A 1 116 ? -11.801 -13.458 6.456 1.00 98.00 116 ILE A N 1
ATOM 932 C CA . ILE A 1 116 ? -11.994 -13.016 5.063 1.00 98.00 116 ILE A CA 1
ATOM 933 C C . ILE A 1 116 ? -10.666 -12.633 4.401 1.00 98.00 116 ILE A C 1
ATOM 935 O O . ILE A 1 116 ? -10.419 -13.017 3.249 1.00 98.00 116 ILE A O 1
ATOM 939 N N . PHE A 1 117 ? -9.825 -11.881 5.116 1.00 98.62 117 PHE A N 1
ATOM 940 C CA . PHE A 1 117 ? -8.577 -11.323 4.600 1.00 98.62 117 PHE A CA 1
ATOM 941 C C . PHE A 1 117 ? -7.343 -12.044 5.155 1.00 98.62 117 PHE A C 1
ATOM 943 O O . PHE A 1 117 ? -7.313 -12.348 6.346 1.00 98.62 117 PHE A O 1
ATOM 950 N N . PRO A 1 118 ? -6.297 -12.275 4.346 1.00 98.44 118 PRO A N 1
ATOM 951 C CA . PRO A 1 118 ? -5.012 -12.722 4.870 1.00 98.44 118 PRO A CA 1
ATOM 952 C C . PRO A 1 118 ? -4.308 -11.598 5.645 1.00 98.44 118 PRO A C 1
ATOM 954 O O . PRO A 1 118 ? -4.637 -10.417 5.508 1.00 98.44 118 PRO A O 1
ATOM 957 N N . GLU A 1 119 ? -3.299 -11.959 6.437 1.00 98.38 119 GLU A N 1
ATOM 958 C CA . GLU A 1 119 ? -2.382 -10.996 7.049 1.00 98.38 119 GLU A CA 1
ATOM 959 C C . GLU A 1 119 ? -1.132 -10.814 6.165 1.00 98.38 119 GLU A C 1
ATOM 961 O O . GLU A 1 119 ? -0.275 -11.701 6.158 1.00 98.38 119 GLU A O 1
ATOM 966 N N . PRO A 1 120 ? -0.989 -9.689 5.436 1.00 98.06 120 PRO A N 1
ATOM 967 C CA . PRO A 1 120 ? 0.106 -9.492 4.486 1.00 98.06 120 PRO A CA 1
ATOM 968 C C . PRO A 1 120 ? 1.476 -9.407 5.167 1.00 98.06 120 PRO A C 1
ATOM 970 O O . PRO A 1 120 ? 1.633 -8.690 6.149 1.00 98.06 120 PRO A O 1
ATOM 973 N N . GLN A 1 121 ? 2.492 -10.061 4.611 1.00 97.94 121 GLN A N 1
ATOM 974 C CA . GLN A 1 121 ? 3.880 -10.000 5.076 1.00 97.94 121 GLN A CA 1
ATOM 975 C C . GLN A 1 121 ? 4.715 -9.043 4.222 1.00 97.94 121 GLN A C 1
ATOM 977 O O . GLN A 1 121 ? 4.579 -8.996 3.001 1.00 97.94 121 GLN A O 1
ATOM 982 N N . ALA A 1 122 ? 5.617 -8.292 4.851 1.00 97.31 122 ALA A N 1
ATOM 983 C CA . ALA A 1 122 ? 6.564 -7.450 4.126 1.00 97.31 122 ALA A CA 1
ATOM 984 C C . ALA A 1 122 ? 7.717 -8.301 3.565 1.00 97.31 122 ALA A C 1
ATOM 986 O O . ALA A 1 122 ? 8.339 -9.060 4.307 1.00 97.31 122 ALA A O 1
ATOM 987 N N . ILE A 1 123 ? 8.047 -8.127 2.283 1.00 96.38 123 ILE A N 1
ATOM 988 C CA . ILE A 1 123 ? 9.331 -8.568 1.720 1.00 96.38 123 ILE A CA 1
ATOM 989 C C . ILE A 1 123 ? 10.227 -7.349 1.566 1.00 96.38 123 ILE A C 1
ATOM 991 O O . ILE A 1 123 ? 9.885 -6.402 0.858 1.00 96.38 123 ILE A O 1
ATOM 995 N N . LEU A 1 124 ? 11.392 -7.400 2.203 1.00 93.19 124 LEU A N 1
ATOM 996 C CA . LEU A 1 124 ? 12.453 -6.427 1.987 1.00 93.19 124 LEU A CA 1
ATOM 997 C C . LEU A 1 124 ? 13.319 -6.870 0.810 1.00 93.19 124 LEU A C 1
ATOM 999 O O . LEU A 1 124 ? 13.568 -8.058 0.614 1.00 93.19 124 LEU A O 1
ATOM 1003 N N . SER A 1 125 ? 13.776 -5.902 0.023 1.00 85.31 125 SER A N 1
ATOM 1004 C CA . SER A 1 125 ? 14.729 -6.173 -1.047 1.00 85.31 125 SER A CA 1
ATOM 1005 C C . SER A 1 125 ? 16.131 -6.366 -0.473 1.00 85.31 125 SER A C 1
ATOM 1007 O O . SER A 1 125 ? 16.597 -5.539 0.306 1.00 85.31 125 SER A O 1
ATOM 1009 N N . GLU A 1 126 ? 16.830 -7.408 -0.921 1.00 83.81 126 GLU A N 1
ATOM 1010 C CA . GLU A 1 126 ? 18.270 -7.586 -0.677 1.00 83.81 126 GLU A CA 1
ATOM 1011 C C . GLU A 1 126 ? 19.128 -6.691 -1.590 1.00 83.81 126 GLU A C 1
ATOM 1013 O O . GLU A 1 126 ? 20.357 -6.678 -1.489 1.00 83.81 126 GLU A O 1
ATOM 1018 N N . ALA A 1 127 ? 18.500 -5.950 -2.513 1.00 83.25 127 ALA A N 1
ATOM 1019 C CA . ALA A 1 127 ? 19.214 -5.125 -3.471 1.00 83.25 127 ALA A CA 1
ATOM 1020 C C . ALA A 1 127 ? 20.039 -4.034 -2.763 1.00 83.25 127 ALA A C 1
ATO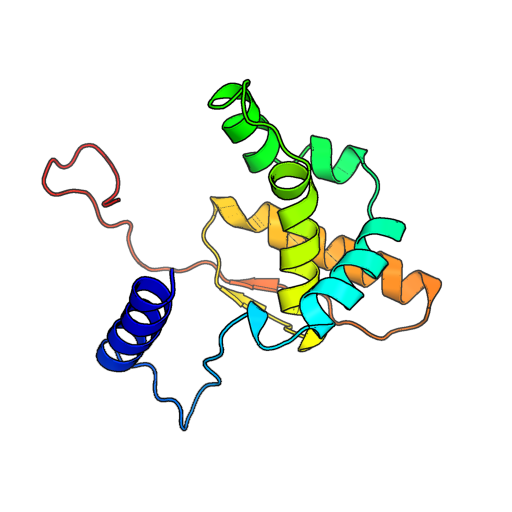M 1022 O O . ALA A 1 127 ? 19.535 -3.347 -1.867 1.00 83.25 127 ALA A O 1
ATOM 1023 N N . PRO A 1 128 ? 21.295 -3.820 -3.191 1.00 79.56 128 PRO A N 1
ATOM 1024 C CA . PRO A 1 128 ? 22.153 -2.822 -2.582 1.00 79.56 128 PRO A CA 1
ATOM 1025 C C . PRO A 1 128 ? 21.596 -1.419 -2.808 1.00 79.56 128 PRO A C 1
ATOM 1027 O O . PRO A 1 128 ? 21.025 -1.092 -3.852 1.00 79.56 128 PRO A O 1
ATOM 1030 N N . ARG A 1 129 ? 2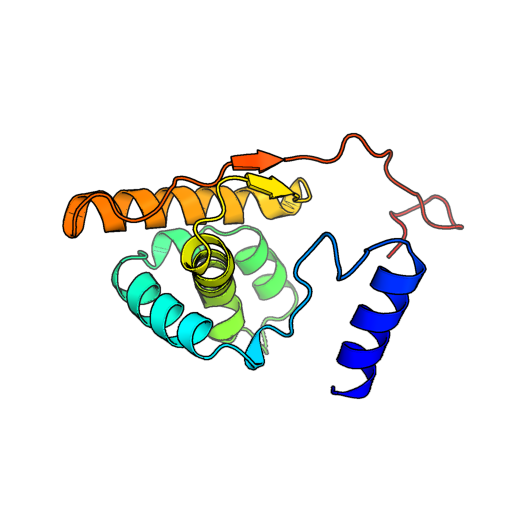1.816 -0.549 -1.824 1.00 80.94 129 ARG A N 1
ATOM 1031 C CA . ARG A 1 129 ? 21.429 0.856 -1.916 1.00 80.94 129 ARG A CA 1
ATOM 1032 C C . ARG A 1 129 ? 22.239 1.551 -3.013 1.00 80.94 129 ARG A C 1
ATOM 1034 O O . ARG A 1 129 ? 23.458 1.654 -2.911 1.00 80.94 129 ARG A O 1
ATOM 1041 N N . ILE A 1 130 ? 21.558 2.072 -4.032 1.00 87.38 130 ILE A N 1
ATOM 1042 C CA . ILE A 1 130 ? 22.203 2.809 -5.125 1.00 87.38 130 ILE A CA 1
ATOM 1043 C C . ILE A 1 130 ? 22.390 4.277 -4.717 1.00 87.38 130 ILE A C 1
ATOM 1045 O O . ILE A 1 130 ? 21.427 4.995 -4.426 1.00 87.38 130 ILE A O 1
ATOM 1049 N N . MET A 1 131 ? 23.648 4.717 -4.687 1.00 91.31 131 MET A N 1
ATOM 1050 C CA . MET A 1 131 ? 24.021 6.097 -4.373 1.00 91.31 131 MET A CA 1
ATOM 1051 C C . MET A 1 131 ? 23.835 7.010 -5.588 1.00 91.31 131 MET A C 1
ATOM 1053 O O . MET A 1 131 ? 23.957 6.578 -6.734 1.00 91.31 131 MET A O 1
ATOM 1057 N N . GLY A 1 132 ? 23.544 8.285 -5.334 1.00 91.12 132 GLY A N 1
ATOM 1058 C CA . GLY A 1 132 ? 23.563 9.319 -6.361 1.00 91.12 132 GLY A CA 1
ATOM 1059 C C . GLY A 1 132 ? 24.965 9.496 -6.944 1.00 91.12 132 GLY A C 1
ATOM 1060 O O . GLY A 1 132 ? 25.962 9.113 -6.333 1.00 91.12 132 GLY A O 1
ATOM 1061 N N . LEU A 1 133 ? 25.049 10.121 -8.121 1.00 93.50 133 LEU A N 1
ATOM 1062 C CA . LEU A 1 133 ? 26.329 10.385 -8.795 1.00 93.50 133 LEU A CA 1
ATOM 1063 C C . LEU A 1 133 ? 27.281 11.257 -7.954 1.00 93.50 133 LEU A C 1
ATOM 1065 O O . LEU A 1 133 ? 28.485 11.247 -8.183 1.00 93.50 133 LEU A O 1
ATOM 1069 N N . ASP A 1 134 ? 26.746 11.995 -6.977 1.00 92.81 134 ASP A N 1
ATOM 1070 C CA . ASP A 1 134 ? 27.509 12.807 -6.028 1.00 92.81 134 ASP A CA 1
ATOM 1071 C C . ASP A 1 134 ? 28.016 12.027 -4.799 1.00 92.81 134 ASP A C 1
ATOM 1073 O O . ASP A 1 134 ? 28.772 12.577 -3.998 1.00 92.81 134 ASP A O 1
ATOM 1077 N N . GLY A 1 135 ? 27.590 10.770 -4.625 1.00 88.25 135 GLY A N 1
ATOM 1078 C CA . GLY A 1 135 ? 27.945 9.896 -3.507 1.00 88.25 135 GLY A CA 1
ATOM 1079 C C . GLY A 1 135 ? 27.397 10.319 -2.140 1.00 88.25 135 GLY A C 1
ATOM 1080 O O . GLY A 1 135 ? 27.709 9.669 -1.144 1.00 88.25 135 GLY A O 1
ATOM 1081 N N . LYS A 1 136 ? 26.594 11.388 -2.049 1.00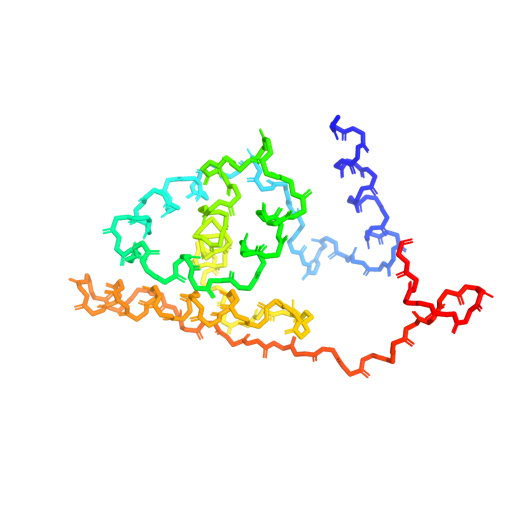 88.00 136 LYS A N 1
ATOM 1082 C CA . LYS A 1 136 ? 26.164 11.958 -0.758 1.00 88.00 136 LYS A CA 1
ATOM 1083 C C . LYS A 1 136 ? 24.843 11.391 -0.273 1.00 88.00 136 LYS A C 1
ATOM 1085 O O . LYS A 1 136 ? 24.652 11.187 0.923 1.00 88.00 136 LYS A O 1
ATOM 1090 N N . THR A 1 137 ? 23.915 11.171 -1.195 1.00 86.06 137 THR A N 1
ATOM 1091 C CA . THR A 1 137 ? 22.562 10.699 -0.886 1.00 86.06 137 THR A CA 1
ATOM 1092 C C . THR A 1 137 ? 22.174 9.541 -1.797 1.00 86.06 137 THR A C 1
ATOM 1094 O O . THR A 1 137 ? 22.891 9.212 -2.743 1.00 86.06 137 THR A O 1
ATOM 1097 N N . LYS A 1 138 ? 21.059 8.870 -1.488 1.00 83.88 138 LYS A N 1
ATOM 1098 C CA . LYS A 1 138 ? 20.486 7.858 -2.385 1.00 83.88 138 LYS A CA 1
ATOM 1099 C C . LYS A 1 138 ? 20.080 8.509 -3.709 1.00 83.88 138 LYS A C 1
ATOM 1101 O O . LYS A 1 138 ? 19.644 9.659 -3.704 1.00 83.88 138 LYS A O 1
ATOM 1106 N N . MET A 1 139 ? 20.178 7.767 -4.810 1.00 84.56 139 MET A N 1
ATOM 1107 C CA . MET A 1 139 ? 19.594 8.207 -6.079 1.00 84.56 139 MET A CA 1
ATOM 1108 C C . MET A 1 139 ? 18.086 8.455 -5.870 1.00 84.56 139 MET A C 1
ATOM 1110 O O . MET A 1 139 ? 17.398 7.586 -5.328 1.00 84.56 139 MET A O 1
ATOM 1114 N N . SER A 1 140 ? 17.600 9.654 -6.215 1.00 78.94 140 SER A N 1
ATOM 1115 C CA . SER A 1 140 ? 16.215 10.104 -6.006 1.00 78.94 140 SER A CA 1
ATOM 1116 C C . SER A 1 140 ? 15.684 10.885 -7.195 1.00 78.94 140 SER A C 1
ATOM 1118 O O . SER A 1 140 ? 16.504 11.467 -7.936 1.00 78.94 140 SER A O 1
#

Radius of gyration: 17.0 Å; chains: 1; bounding box: 45×39×38 Å

pLDDT: mean 94.78, std 5.27, range [74.88, 98.81]

Secondary structure (DSSP, 8-state):
-HHHHHHHHHHHHHTT--TTTS----GGG-THHHHHHHHHHTTS-HHHHHT-HHHHHHHHH-GGG--HHHHHHHHHHHHHHHTTT-SEEEE-GGGHHHHHHHHHHHHHHHHHH-S-S--PEEEEP-PPPPBPTTSSSB--

Foldseek 3Di:
DVVVLVVVVVVVVVVPDDCVVDPDDDPVVDCQLVVQLVVLVVQQDLVLLVPQPQLVVVCVVCVPPSDVCSSSVLSSVLSVCFVVLAQEDEDEPSCQSSLVSSQVSQVSCCVVPNNRHHRHDYDYDPDDFDCDPVNPHGDD